Protein AF-A0A0J9BMI9-F1 (afdb_monomer_lite)

Structure (mmCIF, N/CA/C/O backbone):
data_AF-A0A0J9BMI9-F1
#
_entry.id   AF-A0A0J9BMI9-F1
#
loop_
_atom_site.group_PDB
_atom_site.id
_atom_site.type_symbol
_atom_site.label_atom_id
_atom_site.label_alt_id
_atom_site.label_comp_id
_atom_site.label_asym_id
_atom_site.label_entity_id
_atom_site.label_seq_id
_atom_site.pdbx_PDB_ins_code
_atom_site.Cartn_x
_atom_site.Cartn_y
_atom_site.Cartn_z
_atom_site.occupancy
_atom_site.B_iso_or_equiv
_atom_site.auth_seq_id
_atom_site.auth_comp_id
_atom_site.auth_asym_id
_atom_site.auth_atom_id
_atom_site.pdbx_PDB_model_num
ATOM 1 N N . MET A 1 1 ? 7.045 25.077 9.265 1.00 38.19 1 MET A N 1
ATOM 2 C CA . MET A 1 1 ? 6.619 23.680 9.485 1.00 38.19 1 MET A CA 1
ATOM 3 C C . MET A 1 1 ? 5.520 23.698 10.542 1.00 38.19 1 MET A C 1
ATOM 5 O O . MET A 1 1 ? 5.803 24.086 11.671 1.00 38.19 1 MET A O 1
ATOM 9 N N . LYS A 1 2 ? 4.254 23.469 10.165 1.00 37.75 2 LYS A N 1
ATOM 10 C CA . LYS A 1 2 ? 3.143 23.442 11.132 1.00 37.75 2 LYS A CA 1
ATOM 11 C C . LYS A 1 2 ? 3.204 22.121 11.908 1.00 37.75 2 LYS A C 1
ATOM 13 O O . LYS A 1 2 ? 3.601 21.100 11.370 1.00 37.75 2 LYS A O 1
ATOM 18 N N . LYS A 1 3 ? 2.876 22.179 13.196 1.00 43.19 3 LYS A N 1
ATOM 19 C CA . LYS A 1 3 ? 3.222 21.194 14.234 1.00 43.19 3 LYS A CA 1
ATOM 20 C C . LYS A 1 3 ? 2.434 19.867 14.194 1.00 43.19 3 LYS A C 1
ATOM 22 O O . LYS A 1 3 ? 2.583 19.089 15.125 1.00 43.19 3 LYS A O 1
ATOM 27 N N . ASN A 1 4 ? 1.606 19.620 13.172 1.00 44.06 4 ASN A N 1
ATOM 28 C CA . ASN A 1 4 ? 0.521 18.628 13.248 1.00 44.06 4 ASN A CA 1
ATOM 29 C C . ASN A 1 4 ? 0.469 17.596 12.108 1.00 44.06 4 ASN A C 1
ATOM 31 O O . ASN A 1 4 ? -0.436 16.769 12.107 1.00 44.06 4 ASN A O 1
ATOM 35 N N . ASP A 1 5 ? 1.422 17.588 11.178 1.00 41.69 5 ASP A N 1
ATOM 36 C CA . ASP A 1 5 ? 1.418 16.616 10.077 1.00 41.69 5 ASP A CA 1
ATOM 37 C C . ASP A 1 5 ? 2.240 15.386 10.478 1.00 41.69 5 ASP A C 1
ATOM 39 O O . ASP A 1 5 ? 3.327 15.142 9.958 1.00 41.69 5 ASP A O 1
ATOM 43 N N . VAL A 1 6 ? 1.766 14.645 11.483 1.00 53.72 6 VAL A N 1
ATOM 44 C CA . VAL A 1 6 ? 2.384 13.365 11.841 1.00 53.72 6 VAL A CA 1
ATOM 45 C C . VAL A 1 6 ? 1.773 12.287 10.955 1.00 53.72 6 VAL A C 1
ATOM 47 O O . VAL A 1 6 ? 0.589 11.972 11.065 1.00 53.72 6 VAL A O 1
ATOM 50 N N . LEU A 1 7 ? 2.589 11.731 10.061 1.00 66.69 7 LEU A N 1
ATOM 51 C CA . LEU A 1 7 ? 2.192 10.619 9.198 1.00 66.69 7 LEU A CA 1
ATOM 52 C C . LEU A 1 7 ? 1.937 9.356 10.037 1.00 66.69 7 LEU A C 1
ATOM 54 O O . LEU A 1 7 ? 2.542 9.184 11.098 1.00 66.69 7 LEU A O 1
ATOM 58 N N . LEU A 1 8 ? 1.102 8.441 9.533 1.00 67.31 8 LEU A N 1
ATOM 59 C CA . LEU A 1 8 ? 0.688 7.213 10.234 1.00 67.31 8 LEU A CA 1
ATOM 60 C C . LEU A 1 8 ? 1.878 6.453 10.859 1.00 67.31 8 LEU A C 1
ATOM 62 O O . LEU A 1 8 ? 1.870 6.114 12.041 1.00 67.31 8 LEU A O 1
ATOM 66 N N . GLY A 1 9 ? 2.962 6.280 10.094 1.00 64.75 9 GLY A N 1
ATOM 67 C CA . GLY A 1 9 ? 4.176 5.597 10.557 1.00 64.75 9 GLY A CA 1
ATOM 68 C C . GLY A 1 9 ? 5.090 6.420 11.480 1.00 64.75 9 GLY A C 1
ATOM 69 O O . GLY A 1 9 ? 5.983 5.867 12.121 1.00 64.75 9 GLY A O 1
ATOM 70 N N . GLN A 1 10 ? 4.928 7.741 11.558 1.00 64.44 10 GLN A N 1
ATOM 71 C CA . GLN A 1 10 ? 5.689 8.590 12.485 1.00 64.44 10 GLN A CA 1
ATOM 72 C C . GLN A 1 10 ? 5.031 8.629 13.867 1.00 64.44 10 GLN A C 1
ATOM 74 O O . GLN A 1 10 ? 5.728 8.549 14.876 1.00 64.44 10 GLN A O 1
ATOM 79 N N . ALA A 1 11 ? 3.699 8.674 13.916 1.00 62.78 11 ALA A N 1
ATOM 80 C CA . ALA A 1 11 ? 2.948 8.626 15.167 1.00 62.78 11 ALA A CA 1
ATOM 81 C C . ALA A 1 11 ? 3.066 7.252 15.835 1.00 62.78 11 ALA A C 1
ATOM 83 O O . ALA A 1 11 ? 3.315 7.183 17.038 1.00 62.78 11 ALA A O 1
ATOM 84 N N . ALA A 1 12 ? 2.998 6.169 15.052 1.00 62.28 12 ALA A N 1
ATOM 85 C CA . ALA A 1 12 ? 3.198 4.813 15.562 1.00 62.28 12 ALA A CA 1
ATOM 86 C C . ALA A 1 12 ? 4.556 4.645 16.277 1.00 62.28 12 ALA A C 1
ATOM 88 O O . ALA A 1 12 ? 4.624 4.048 17.348 1.00 62.28 12 ALA A O 1
ATOM 89 N N . ARG A 1 13 ? 5.630 5.246 15.741 1.00 61.78 13 ARG A N 1
ATOM 90 C CA . ARG A 1 13 ? 6.975 5.223 16.352 1.00 61.78 13 ARG A CA 1
ATOM 91 C C . ARG A 1 13 ? 7.111 6.083 17.609 1.00 61.78 13 ARG A C 1
ATOM 93 O O . ARG A 1 13 ? 7.973 5.821 18.435 1.00 61.78 13 ARG A O 1
ATOM 100 N N . ALA A 1 14 ? 6.300 7.122 17.778 1.00 65.69 14 ALA A N 1
ATOM 101 C CA . ALA A 1 14 ? 6.373 7.968 18.970 1.00 65.69 14 ALA A CA 1
ATOM 102 C C . ALA A 1 14 ? 5.633 7.360 20.177 1.00 65.69 14 ALA A C 1
ATOM 104 O O . ALA A 1 14 ? 5.958 7.674 21.321 1.00 65.69 14 ALA A O 1
ATOM 105 N N . HIS A 1 15 ? 4.657 6.479 19.933 1.00 58.03 15 HIS A N 1
ATOM 106 C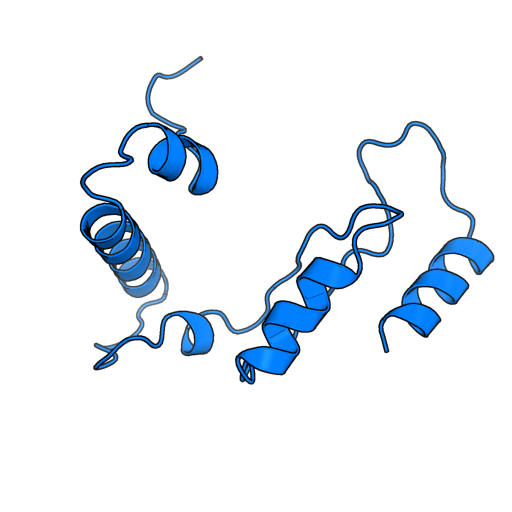 CA . HIS A 1 15 ? 3.703 5.996 20.935 1.00 58.03 15 HIS A CA 1
ATOM 107 C C . HIS A 1 15 ? 3.778 4.477 21.168 1.00 58.03 15 HIS A C 1
ATOM 109 O O . HIS A 1 15 ? 2.752 3.838 21.367 1.00 58.03 15 HIS A O 1
ATOM 115 N N . HIS A 1 16 ? 4.986 3.898 21.190 1.00 56.31 16 HIS A N 1
ATOM 116 C CA . HIS A 1 16 ? 5.230 2.446 21.301 1.00 56.31 16 HIS A CA 1
ATOM 117 C C . HIS A 1 16 ? 4.439 1.692 22.397 1.00 56.31 16 HIS A C 1
ATOM 119 O O . HIS A 1 16 ? 4.260 0.487 22.271 1.00 56.31 16 HIS A O 1
ATOM 125 N N . LEU A 1 17 ? 3.968 2.363 23.456 1.00 56.16 17 LEU A N 1
ATOM 126 C CA . LEU A 1 17 ? 3.195 1.753 24.549 1.00 56.16 17 LEU A CA 1
ATOM 127 C C . LEU A 1 17 ? 1.670 1.710 24.304 1.00 56.16 17 LEU A C 1
ATOM 129 O O . LEU A 1 17 ? 0.967 1.057 25.060 1.00 56.16 17 LEU A O 1
ATOM 133 N N . GLU A 1 18 ? 1.161 2.370 23.259 1.00 71.06 18 GLU A N 1
ATOM 134 C CA . GLU A 1 18 ? -0.279 2.560 22.989 1.00 71.06 18 GLU A CA 1
ATOM 135 C C . GLU A 1 18 ? -0.619 2.342 21.498 1.00 71.06 18 GLU A C 1
ATOM 137 O O . GLU A 1 18 ? -1.449 3.041 20.909 1.00 71.06 18 GLU A O 1
ATOM 142 N N . TRP A 1 19 ? 0.072 1.399 20.845 1.00 74.88 19 TRP A N 1
ATOM 143 C CA . TRP A 1 19 ? -0.007 1.210 19.388 1.00 74.88 19 TRP A CA 1
ATOM 144 C C . TRP A 1 19 ? -1.428 0.867 18.907 1.00 74.88 19 TRP A C 1
ATOM 146 O O . TRP A 1 19 ? -1.903 1.442 17.925 1.00 74.88 19 TRP A O 1
ATOM 156 N N . GLU A 1 20 ? -2.127 -0.012 19.632 1.00 73.25 20 GLU A N 1
ATOM 157 C CA . GLU A 1 20 ? -3.492 -0.442 19.305 1.00 73.25 20 GLU A CA 1
ATOM 158 C C . GLU A 1 20 ? -4.449 0.740 19.364 1.00 73.25 20 GLU A C 1
ATOM 160 O O . GLU A 1 20 ? -5.232 0.961 18.441 1.00 73.25 20 GLU A O 1
ATOM 165 N N . THR A 1 21 ? -4.331 1.545 20.422 1.00 78.81 21 THR A N 1
ATOM 166 C CA . THR A 1 21 ? -5.137 2.744 20.644 1.00 78.81 21 THR A CA 1
ATOM 167 C C . THR A 1 21 ? -4.964 3.739 19.496 1.00 78.81 21 THR A C 1
ATOM 169 O O . THR A 1 21 ? -5.950 4.259 18.965 1.00 78.81 21 THR A O 1
ATOM 172 N N . TYR A 1 22 ? -3.721 3.983 19.068 1.00 79.50 22 TYR A N 1
ATOM 173 C CA . TYR A 1 22 ? -3.438 4.890 17.956 1.00 79.50 22 TYR A CA 1
ATOM 174 C C . TYR A 1 22 ? -4.018 4.386 16.629 1.00 79.50 22 TYR A C 1
ATOM 176 O O . TYR A 1 22 ? -4.687 5.145 15.919 1.00 79.50 22 TYR A O 1
ATOM 184 N N . LEU A 1 23 ? -3.792 3.114 16.294 1.00 76.69 23 LEU A N 1
ATOM 185 C CA . LEU A 1 23 ? -4.299 2.554 15.044 1.00 76.69 23 LEU A CA 1
ATOM 186 C C . LEU A 1 23 ? -5.821 2.488 15.015 1.00 76.69 23 LEU A C 1
ATOM 188 O O . LEU A 1 23 ? -6.405 2.771 13.972 1.00 76.69 23 LEU A O 1
ATOM 192 N N . MET A 1 24 ? -6.463 2.197 16.148 1.00 77.62 24 MET A N 1
ATOM 193 C CA . MET A 1 24 ? -7.920 2.231 16.262 1.00 77.62 24 MET A CA 1
ATOM 194 C C . MET A 1 24 ? -8.465 3.637 15.981 1.00 77.62 24 MET A C 1
ATOM 196 O O . MET A 1 24 ? -9.396 3.802 15.195 1.00 77.62 24 MET A O 1
ATOM 200 N N . TRP A 1 25 ? -7.843 4.674 16.548 1.00 82.00 25 TRP A N 1
ATOM 201 C CA . TRP A 1 25 ? -8.240 6.056 16.273 1.00 82.00 25 TRP A CA 1
ATOM 202 C C . TRP A 1 25 ? -8.035 6.448 14.800 1.00 82.00 25 TRP A C 1
ATOM 204 O O . TRP A 1 25 ? -8.902 7.089 14.195 1.00 82.00 25 TRP A O 1
ATOM 214 N N . ALA A 1 26 ? -6.901 6.066 14.206 1.00 79.88 26 ALA A N 1
ATOM 215 C CA . ALA A 1 26 ? -6.597 6.379 12.810 1.00 79.88 26 ALA A CA 1
ATOM 216 C C . ALA A 1 26 ? -7.590 5.690 11.860 1.00 79.88 26 ALA A C 1
ATOM 218 O O . ALA A 1 26 ? -8.108 6.301 10.923 1.00 79.88 26 ALA A O 1
ATOM 219 N N . ALA A 1 27 ? -7.907 4.435 12.163 1.00 77.00 27 ALA A N 1
ATOM 220 C CA . ALA A 1 27 ? -8.901 3.631 11.480 1.00 77.00 27 ALA A CA 1
ATOM 221 C C . ALA A 1 27 ? -10.294 4.250 11.505 1.00 77.00 27 ALA A C 1
ATOM 223 O O . ALA A 1 27 ? -10.956 4.361 10.471 1.00 77.00 27 ALA A O 1
ATOM 224 N N . AS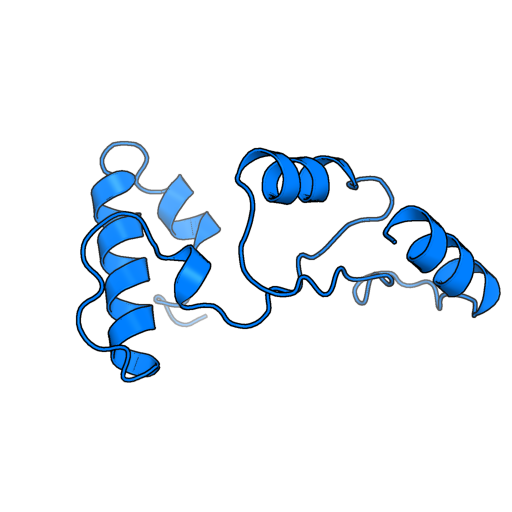P A 1 28 ? -10.736 4.673 12.685 1.00 77.50 28 ASP A N 1
ATOM 225 C CA . ASP A 1 28 ? -12.050 5.279 12.853 1.00 77.50 28 ASP A CA 1
ATOM 226 C C . ASP A 1 28 ? -12.128 6.651 12.179 1.00 77.50 28 ASP A C 1
ATOM 228 O O . ASP A 1 28 ? -13.136 6.975 11.548 1.00 77.50 28 ASP A O 1
ATOM 232 N N . SER A 1 29 ? -11.039 7.420 12.200 1.00 81.56 29 SER A N 1
ATOM 233 C CA . SER A 1 29 ? -10.944 8.683 11.460 1.00 81.56 29 SER A CA 1
ATOM 234 C C . SER A 1 29 ? -11.080 8.476 9.947 1.00 81.56 29 SER A C 1
ATOM 236 O O . SER A 1 29 ? -11.776 9.244 9.278 1.00 81.56 29 SER A O 1
ATOM 238 N N . PHE A 1 30 ? -10.475 7.416 9.401 1.00 78.06 30 PHE A N 1
ATOM 239 C CA . PHE A 1 30 ? -10.626 7.061 7.988 1.00 78.06 30 PHE A CA 1
ATOM 240 C C . PHE A 1 30 ? -12.070 6.649 7.650 1.00 78.06 30 PHE A C 1
ATOM 242 O O . PHE A 1 30 ? -12.640 7.158 6.682 1.00 78.06 30 PHE A O 1
ATOM 249 N N . LYS A 1 31 ? -12.696 5.802 8.486 1.00 73.56 31 LYS A N 1
ATOM 250 C CA . LYS A 1 31 ? -14.111 5.391 8.342 1.00 73.56 31 LYS A CA 1
ATOM 251 C C . LYS A 1 31 ? -15.058 6.586 8.278 1.00 73.56 31 LYS A C 1
ATOM 253 O O . LYS A 1 31 ? -15.937 6.621 7.417 1.00 73.56 31 LYS A O 1
ATOM 258 N N . LEU A 1 32 ? -14.868 7.554 9.180 1.00 77.06 32 LEU A N 1
ATOM 259 C CA . LEU A 1 32 ? -15.690 8.764 9.260 1.00 77.06 32 LEU A CA 1
ATOM 260 C C . LEU A 1 32 ? -15.627 9.590 7.973 1.00 77.06 32 LEU A C 1
ATOM 262 O O . LEU A 1 32 ? -16.646 10.120 7.543 1.00 77.06 32 LEU A O 1
ATOM 266 N N . ASN A 1 33 ? -14.453 9.684 7.347 1.00 76.44 33 ASN A N 1
ATOM 267 C CA . ASN A 1 33 ? -14.284 10.430 6.102 1.00 76.44 33 ASN A CA 1
ATOM 268 C C . ASN A 1 33 ? -14.958 9.723 4.912 1.00 76.44 33 ASN A C 1
ATOM 270 O O . ASN A 1 33 ? -15.609 10.363 4.092 1.00 76.44 33 ASN A O 1
ATOM 274 N N . HIS A 1 34 ? -14.871 8.392 4.856 1.00 69.06 34 HIS A N 1
ATOM 275 C CA . HIS A 1 34 ? -15.419 7.593 3.756 1.00 69.06 34 HIS A CA 1
ATOM 276 C C . HIS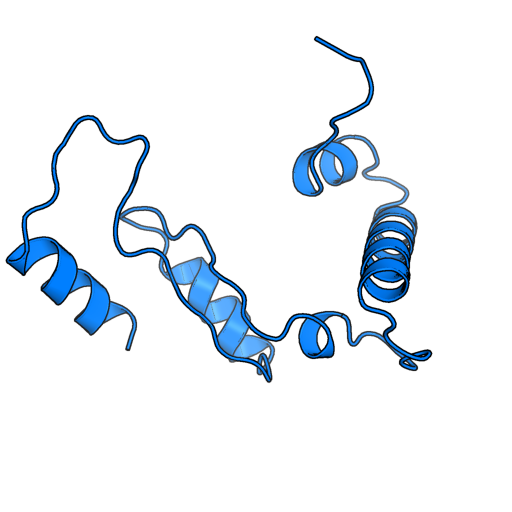 A 1 34 ? -16.921 7.271 3.869 1.00 69.06 34 HIS A C 1
ATOM 278 O O . HIS A 1 34 ? -17.422 6.458 3.094 1.00 69.06 34 HIS A O 1
ATOM 284 N N . ASN A 1 35 ? -17.657 7.875 4.816 1.00 66.19 35 ASN A N 1
ATOM 285 C CA . ASN A 1 35 ? -19.048 7.508 5.134 1.00 66.19 35 ASN A CA 1
ATOM 286 C C . ASN A 1 35 ? -19.236 5.993 5.341 1.00 66.19 35 ASN A C 1
ATOM 288 O O . ASN A 1 35 ? -20.307 5.438 5.081 1.00 66.19 35 ASN A O 1
ATOM 292 N N . ALA A 1 36 ? -18.195 5.306 5.811 1.00 61.03 36 ALA A N 1
ATOM 293 C CA . ALA A 1 36 ? -18.266 3.879 6.027 1.00 61.03 36 ALA A CA 1
ATOM 294 C C . ALA A 1 36 ? -19.091 3.607 7.288 1.00 61.03 36 ALA A C 1
ATOM 296 O O . ALA A 1 36 ? -18.672 3.904 8.409 1.00 61.03 36 ALA A O 1
ATOM 297 N 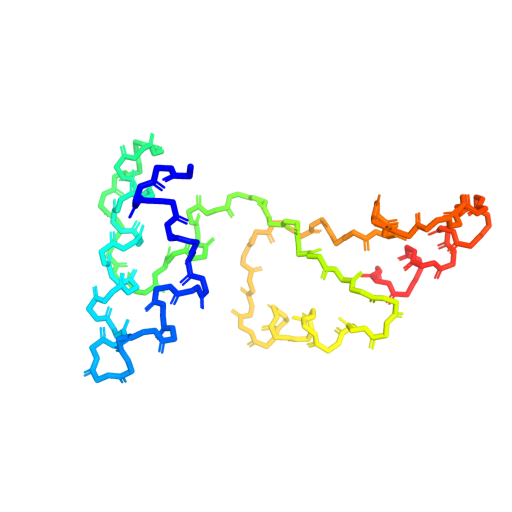N . THR A 1 37 ? -20.290 3.054 7.117 1.00 53.25 37 THR A N 1
ATOM 298 C CA . THR A 1 37 ? -21.119 2.603 8.237 1.00 53.25 37 THR A CA 1
ATOM 299 C C . THR A 1 37 ? -20.375 1.553 9.051 1.00 53.25 37 THR A C 1
ATOM 301 O O . THR A 1 37 ? -19.814 0.619 8.485 1.00 53.25 37 THR A O 1
ATOM 304 N N . ARG A 1 38 ? -20.390 1.746 10.378 1.00 50.91 38 ARG A N 1
ATOM 305 C CA . ARG A 1 38 ? -19.860 0.878 11.442 1.00 50.91 38 ARG A CA 1
ATOM 306 C C . ARG A 1 38 ? -19.559 -0.551 10.967 1.00 50.91 38 ARG A C 1
ATOM 308 O O . ARG A 1 38 ? -20.434 -1.409 10.985 1.00 50.91 38 ARG A O 1
ATOM 315 N N . LEU A 1 39 ? -18.307 -0.799 10.589 1.00 51.91 39 LEU A N 1
ATOM 316 C CA . LEU A 1 39 ? -17.801 -2.157 10.435 1.00 51.91 39 LEU A CA 1
ATOM 317 C C . LEU A 1 39 ? -17.508 -2.722 11.824 1.00 51.91 39 LEU A C 1
ATOM 319 O O . LEU A 1 39 ? -16.789 -2.096 12.606 1.00 51.91 39 LEU A O 1
ATOM 323 N N . GLU A 1 40 ? -18.065 -3.886 12.131 1.00 48.72 40 GLU A N 1
ATOM 324 C CA . GLU A 1 40 ? -17.682 -4.651 13.314 1.00 48.72 40 GLU A CA 1
ATOM 325 C C . GLU A 1 40 ? -16.339 -5.362 13.060 1.00 48.72 40 GLU A C 1
ATOM 327 O O . GLU A 1 40 ? -16.132 -5.958 12.004 1.00 48.72 40 GLU A O 1
ATOM 332 N N . GLY A 1 41 ? -15.415 -5.284 14.025 1.00 53.91 41 GLY A N 1
ATOM 333 C CA . GLY A 1 41 ? -14.147 -6.026 14.015 1.00 53.91 41 GLY A CA 1
ATOM 334 C C . GLY A 1 41 ? -12.948 -5.360 13.313 1.00 53.91 41 GLY A C 1
ATOM 335 O O . GLY A 1 41 ? -13.006 -4.224 12.836 1.00 53.91 41 GLY A O 1
ATOM 336 N N . ASN A 1 42 ? -11.832 -6.101 13.278 1.00 51.72 42 ASN A N 1
ATOM 337 C CA . ASN A 1 42 ? -10.550 -5.764 12.639 1.00 51.72 42 ASN A CA 1
ATOM 338 C C . ASN A 1 42 ? -10.654 -5.800 11.101 1.00 51.72 42 ASN A C 1
ATOM 340 O O . ASN A 1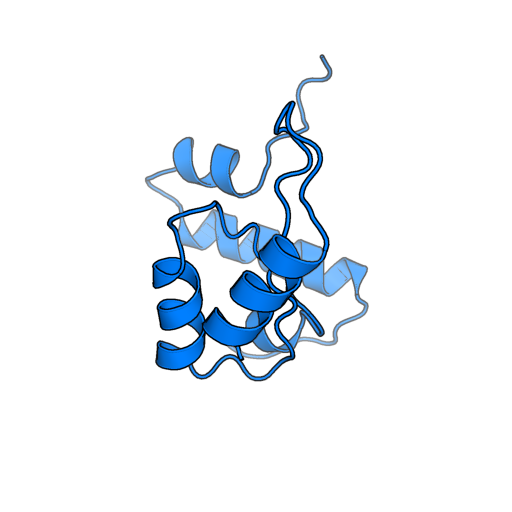 42 ? -10.061 -6.645 10.442 1.00 51.72 42 ASN A O 1
ATOM 344 N N . THR A 1 43 ? -11.444 -4.919 10.492 1.00 58.69 43 THR A N 1
ATOM 345 C CA . THR A 1 43 ? -11.570 -4.925 9.024 1.00 58.69 43 THR A CA 1
ATOM 346 C C . THR A 1 43 ? -11.360 -3.564 8.397 1.00 58.69 43 THR A C 1
ATOM 348 O O . THR A 1 43 ? -12.115 -3.117 7.541 1.00 58.69 43 THR A O 1
ATOM 351 N N . LEU A 1 44 ? -10.263 -2.926 8.804 1.00 62.28 44 LEU A N 1
ATOM 352 C CA . LEU A 1 44 ? -9.699 -1.784 8.090 1.00 62.28 44 LEU A CA 1
ATOM 353 C C . LEU A 1 44 ? -9.438 -2.084 6.621 1.00 62.28 44 LEU A C 1
ATOM 355 O O . LEU A 1 44 ? -9.763 -1.270 5.764 1.00 62.28 44 LEU A O 1
ATOM 359 N N . ALA A 1 45 ? -8.912 -3.276 6.346 1.00 62.72 45 ALA A N 1
ATOM 360 C CA . ALA A 1 45 ? -8.604 -3.729 5.002 1.00 62.72 45 ALA A CA 1
ATOM 361 C C . ALA A 1 45 ? -9.803 -3.606 4.052 1.00 62.72 45 ALA A C 1
ATOM 363 O O . ALA A 1 45 ? -9.657 -3.064 2.965 1.00 62.72 45 ALA A O 1
ATOM 364 N N . LYS A 1 46 ? -11.008 -3.982 4.507 1.00 61.91 46 LYS A N 1
ATOM 365 C CA . LYS A 1 46 ? -12.247 -3.924 3.709 1.00 61.91 46 LYS A CA 1
ATOM 366 C C . LYS A 1 46 ? -12.675 -2.510 3.317 1.00 61.91 46 LYS A C 1
ATOM 368 O O . LYS A 1 46 ? -13.463 -2.360 2.391 1.00 61.91 46 LYS A O 1
ATOM 373 N N . LEU A 1 47 ? -12.209 -1.485 4.027 1.00 61.84 47 LEU A N 1
ATOM 374 C CA . LEU A 1 47 ? 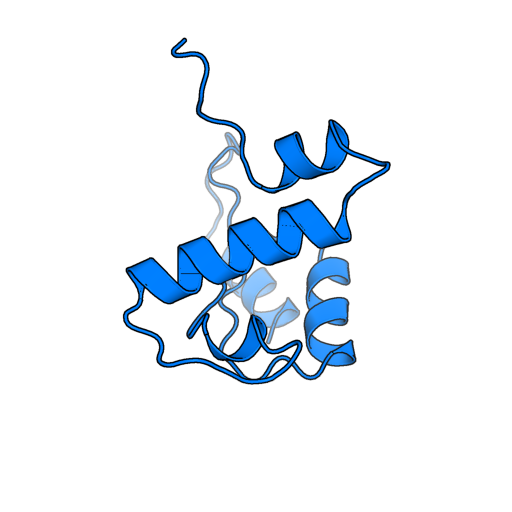-12.611 -0.097 3.786 1.00 61.84 47 LEU A CA 1
ATOM 375 C C . LEU A 1 47 ? -11.812 0.585 2.698 1.00 61.84 47 LEU A C 1
ATOM 377 O O . LEU A 1 47 ? -12.261 1.605 2.183 1.00 61.84 47 LEU A O 1
ATOM 381 N N . ILE A 1 48 ? -10.608 0.092 2.429 1.00 68.38 48 ILE A N 1
ATOM 382 C CA . ILE A 1 48 ? -9.686 0.752 1.521 1.00 68.38 48 ILE A CA 1
ATOM 383 C C . ILE A 1 48 ? -9.811 0.030 0.179 1.00 68.38 48 ILE A C 1
ATOM 385 O O . ILE A 1 48 ? -9.273 -1.064 0.051 1.00 68.38 48 ILE A O 1
ATOM 389 N N . PRO A 1 49 ? -10.561 0.580 -0.792 1.00 62.69 49 PRO A N 1
ATOM 390 C CA . PRO A 1 49 ? -10.929 -0.146 -2.008 1.00 62.69 49 PRO A CA 1
ATOM 391 C C . PRO A 1 49 ? -9.728 -0.488 -2.893 1.00 62.69 49 PRO A C 1
ATOM 393 O O . PRO A 1 49 ? -9.776 -1.483 -3.604 1.00 62.69 49 PRO A O 1
ATOM 396 N N . VAL A 1 50 ? -8.671 0.329 -2.851 1.00 73.31 50 VAL A N 1
ATOM 397 C CA . VAL A 1 50 ? -7.409 0.097 -3.558 1.00 73.31 50 VAL A CA 1
ATOM 398 C C . VAL A 1 50 ? -6.263 0.639 -2.707 1.00 73.31 50 VAL A C 1
ATOM 400 O O . VAL A 1 50 ? -6.356 1.764 -2.203 1.00 73.31 50 VAL A O 1
ATOM 403 N N . VAL A 1 51 ? -5.180 -0.128 -2.563 1.00 76.62 51 VAL A N 1
ATOM 404 C CA . VAL A 1 51 ? -3.935 0.332 -1.923 1.00 76.62 51 VAL A CA 1
ATOM 405 C C . VAL A 1 51 ? -2.802 0.316 -2.939 1.00 76.62 51 VAL A C 1
ATOM 407 O O . VAL A 1 51 ? -2.587 -0.681 -3.618 1.00 76.62 51 VAL A O 1
ATOM 410 N N . SER A 1 52 ? -2.043 1.410 -3.011 1.00 76.81 52 SER A N 1
ATOM 411 C CA . SER A 1 52 ? -0.820 1.491 -3.814 1.00 76.81 52 SER A CA 1
ATOM 412 C C . SER A 1 52 ? 0.412 1.546 -2.914 1.00 76.81 52 SER A C 1
ATOM 414 O O . SER A 1 52 ? 0.844 2.645 -2.550 1.00 76.81 52 SER A O 1
ATOM 416 N N . PRO A 1 53 ? 0.964 0.390 -2.500 1.00 67.25 53 PRO A N 1
ATOM 417 C CA . PRO A 1 53 ? 2.179 0.369 -1.702 1.00 67.25 53 PRO A CA 1
ATOM 418 C C . PRO A 1 53 ? 3.354 0.908 -2.524 1.00 67.25 53 PRO A C 1
ATOM 420 O O . PRO A 1 53 ? 3.468 0.678 -3.734 1.00 67.25 53 PRO A O 1
ATOM 423 N N . HIS A 1 54 ? 4.239 1.644 -1.855 1.00 70.06 54 HIS A N 1
ATOM 424 C CA . HIS A 1 54 ? 5.469 2.124 -2.467 1.00 70.06 54 HIS A CA 1
ATOM 425 C C . HIS A 1 54 ? 6.512 1.007 -2.412 1.00 70.06 54 HIS A C 1
ATOM 427 O O . HIS A 1 54 ? 7.254 0.887 -1.441 1.00 70.06 54 HIS A O 1
ATOM 433 N N . VAL A 1 55 ? 6.522 0.167 -3.444 1.00 64.31 55 VAL A N 1
ATOM 434 C CA . VAL A 1 55 ? 7.483 -0.927 -3.596 1.00 64.31 55 VAL A CA 1
ATOM 435 C C . VAL A 1 55 ? 8.786 -0.326 -4.118 1.00 64.31 55 VAL A C 1
ATOM 437 O O . VAL A 1 55 ? 8.869 0.125 -5.261 1.00 64.31 55 VAL A O 1
ATOM 440 N N . ALA A 1 56 ? 9.798 -0.242 -3.252 1.00 61.81 56 ALA A N 1
ATOM 441 C CA . ALA A 1 56 ? 11.138 0.156 -3.671 1.00 61.81 56 ALA A CA 1
ATOM 442 C C . ALA A 1 56 ? 11.756 -0.936 -4.560 1.00 61.81 56 ALA A C 1
ATOM 444 O O . ALA A 1 56 ? 11.259 -2.057 -4.615 1.00 61.81 56 ALA A O 1
ATOM 445 N N . HIS A 1 57 ? 12.861 -0.613 -5.241 1.00 59.62 57 HIS A N 1
ATOM 446 C CA . HIS A 1 57 ? 13.526 -1.497 -6.209 1.00 59.62 57 HIS A CA 1
ATOM 447 C C . HIS A 1 57 ? 13.679 -2.962 -5.737 1.00 59.62 57 HIS A C 1
ATOM 449 O O . HIS A 1 57 ? 13.584 -3.858 -6.577 1.00 59.62 57 HIS A O 1
ATOM 455 N N . ASP A 1 58 ? 13.861 -3.198 -4.436 1.00 59.62 58 ASP A N 1
ATOM 456 C CA . ASP A 1 58 ? 14.191 -4.510 -3.871 1.00 59.62 58 ASP A CA 1
ATOM 457 C C . ASP A 1 58 ? 13.129 -5.072 -2.902 1.00 59.62 58 ASP A C 1
ATOM 459 O O . ASP A 1 58 ? 13.366 -6.103 -2.282 1.00 59.62 58 ASP A O 1
ATOM 463 N N . ASP A 1 59 ? 11.971 -4.420 -2.748 1.00 66.81 59 ASP A N 1
ATOM 464 C CA . ASP A 1 59 ? 11.069 -4.658 -1.605 1.00 66.81 59 ASP A CA 1
ATOM 465 C C . ASP A 1 59 ? 9.742 -5.339 -1.994 1.00 66.81 59 ASP A C 1
ATOM 467 O O . ASP A 1 59 ? 8.651 -4.853 -1.691 1.00 66.81 59 ASP A O 1
ATOM 471 N N . LEU A 1 60 ? 9.837 -6.465 -2.715 1.00 71.69 60 LEU A N 1
ATOM 472 C CA . LEU A 1 60 ? 8.676 -7.311 -3.044 1.00 71.69 60 LEU A CA 1
ATOM 473 C C . LEU A 1 60 ? 8.120 -8.054 -1.815 1.00 71.69 60 LEU A C 1
ATOM 475 O O . LEU A 1 60 ? 6.951 -8.427 -1.818 1.00 71.69 60 LEU A O 1
ATOM 479 N N . GLU A 1 61 ? 8.913 -8.196 -0.748 1.00 71.81 61 GLU A N 1
ATOM 480 C CA . GLU A 1 61 ? 8.524 -8.830 0.524 1.00 71.81 61 GLU A CA 1
ATOM 481 C C . GLU A 1 61 ? 7.298 -8.145 1.157 1.00 71.81 61 GLU A C 1
ATOM 483 O O . GLU A 1 61 ? 6.441 -8.794 1.755 1.00 71.81 61 GLU A O 1
ATOM 488 N N . GLN A 1 62 ? 7.135 -6.831 0.962 1.00 74.25 62 GLN A N 1
ATOM 489 C CA . GLN A 1 62 ? 5.935 -6.132 1.430 1.00 74.25 62 GLN A CA 1
ATOM 490 C C . GLN A 1 62 ? 4.648 -6.661 0.788 1.00 74.25 62 GLN A C 1
ATOM 492 O O . GLN A 1 62 ? 3.603 -6.644 1.443 1.00 74.25 62 GLN A O 1
ATOM 497 N N . LEU A 1 63 ? 4.701 -7.128 -0.463 1.00 80.00 63 LEU A N 1
ATOM 498 C CA . LEU A 1 63 ? 3.535 -7.673 -1.159 1.00 80.00 63 LEU A CA 1
ATOM 499 C C . LEU A 1 63 ? 3.140 -9.050 -0.624 1.00 80.00 63 LEU A C 1
ATOM 501 O O . LEU A 1 63 ? 1.946 -9.322 -0.521 1.00 80.00 63 LEU A O 1
ATOM 505 N N . GLU A 1 64 ? 4.108 -9.854 -0.178 1.00 80.50 64 GLU A N 1
ATOM 506 C CA . GLU A 1 64 ? 3.854 -11.165 0.438 1.00 80.50 64 GLU A CA 1
ATOM 507 C C . GLU A 1 64 ? 2.952 -11.038 1.675 1.00 80.50 64 GLU A C 1
ATOM 509 O O . GLU A 1 64 ? 2.062 -11.859 1.890 1.00 80.50 64 GLU A O 1
ATOM 514 N N . SER A 1 65 ? 3.097 -9.954 2.450 1.00 80.75 65 SER A N 1
ATOM 515 C CA . SER A 1 65 ? 2.219 -9.710 3.600 1.00 80.75 65 SER A CA 1
ATOM 516 C C . SER A 1 65 ? 0.748 -9.548 3.192 1.00 80.75 65 SER A C 1
ATOM 518 O O . SER A 1 65 ? -0.148 -10.014 3.892 1.00 80.75 65 SER A O 1
ATOM 520 N N . PHE A 1 66 ? 0.461 -8.937 2.040 1.00 81.12 66 PHE A N 1
ATOM 521 C CA . PHE A 1 66 ? -0.918 -8.796 1.573 1.00 81.12 66 PHE A CA 1
ATOM 522 C C . PHE A 1 66 ? -1.524 -10.134 1.129 1.00 81.12 66 PHE A C 1
ATOM 524 O O . PHE A 1 66 ? -2.729 -10.329 1.314 1.00 81.12 66 PHE A O 1
ATOM 531 N N . GLU A 1 67 ? -0.710 -11.046 0.591 1.00 82.69 67 GLU A N 1
ATOM 532 C CA . GLU A 1 67 ? -1.130 -12.417 0.284 1.00 82.69 67 GLU A CA 1
ATOM 533 C C . GLU A 1 67 ? -1.394 -13.224 1.561 1.00 82.69 67 GLU A C 1
ATOM 535 O O . GLU A 1 67 ? -2.452 -13.840 1.683 1.00 82.69 67 GLU A O 1
ATOM 540 N N . GLU A 1 68 ? -0.485 -13.172 2.544 1.00 84.50 68 GLU A N 1
ATOM 541 C CA . GLU A 1 68 ? -0.615 -13.897 3.819 1.00 84.50 68 GLU A CA 1
ATOM 542 C C . GLU A 1 68 ? -1.895 -13.511 4.580 1.00 84.50 68 GLU A C 1
ATOM 544 O O . GLU A 1 68 ? -2.554 -14.364 5.180 1.00 84.50 68 GLU A O 1
ATOM 549 N N . TYR A 1 69 ? -2.275 -12.231 4.531 1.00 81.75 69 TYR A N 1
ATOM 550 C CA . TYR A 1 69 ? -3.483 -11.718 5.184 1.00 81.75 69 TYR A CA 1
ATOM 551 C C . TYR A 1 69 ? -4.742 -11.748 4.300 1.00 81.75 69 TYR A C 1
ATOM 553 O O . TYR A 1 69 ? -5.764 -11.190 4.711 1.00 81.75 69 TYR A O 1
ATOM 561 N N . GLU A 1 70 ? -4.687 -12.378 3.118 1.00 82.69 70 GLU A N 1
ATOM 562 C CA . GLU A 1 70 ? -5.792 -12.470 2.149 1.00 82.69 70 GLU A CA 1
ATOM 563 C C . GLU A 1 70 ? -6.482 -11.112 1.926 1.00 82.69 70 GLU A C 1
ATOM 565 O O . GLU A 1 70 ? -7.696 -10.953 2.120 1.00 82.69 70 GLU A O 1
ATOM 570 N N . TYR A 1 71 ? -5.694 -10.088 1.578 1.00 82.06 71 TYR A N 1
ATOM 571 C CA . TYR A 1 71 ? -6.218 -8.734 1.430 1.00 82.06 71 TYR A CA 1
ATOM 572 C C . TYR A 1 71 ? -7.336 -8.699 0.367 1.00 82.06 71 TYR A C 1
ATOM 574 O O . TYR A 1 71 ? -7.103 -9.034 -0.791 1.00 82.06 71 TYR A O 1
ATOM 582 N N . PRO A 1 72 ? -8.569 -8.296 0.728 1.00 80.06 72 PRO A N 1
ATOM 583 C CA . PRO A 1 72 ? -9.749 -8.566 -0.098 1.00 80.06 72 PRO A CA 1
ATOM 584 C C . PRO A 1 72 ? -9.931 -7.598 -1.275 1.00 80.06 72 PRO A C 1
ATOM 586 O O . PRO A 1 72 ? -10.874 -7.755 -2.047 1.00 80.06 72 PRO A O 1
ATOM 589 N N . ASN A 1 73 ? -9.092 -6.567 -1.363 1.00 82.94 73 ASN A N 1
ATOM 590 C CA . ASN A 1 73 ? -9.235 -5.445 -2.282 1.00 82.94 73 ASN A CA 1
ATOM 591 C C . ASN A 1 73 ? -8.044 -5.378 -3.249 1.00 82.94 73 ASN A C 1
ATOM 593 O O . ASN A 1 73 ? -7.016 -6.013 -3.028 1.00 82.94 73 ASN A O 1
ATOM 597 N N . GLU A 1 74 ? -8.177 -4.597 -4.322 1.00 82.81 74 GLU A N 1
ATOM 598 C CA . GLU A 1 74 ? -7.129 -4.491 -5.340 1.00 82.81 74 GLU A CA 1
ATOM 599 C C . GLU A 1 74 ? -5.869 -3.801 -4.792 1.00 82.81 74 GLU A C 1
ATOM 601 O O . GLU A 1 74 ? -5.930 -2.863 -3.988 1.00 82.81 74 GLU A O 1
ATOM 606 N N . ILE A 1 75 ? -4.708 -4.251 -5.266 1.00 82.75 75 ILE A N 1
ATOM 607 C CA . ILE A 1 75 ? -3.406 -3.683 -4.922 1.00 82.75 75 ILE A CA 1
ATOM 608 C C . ILE A 1 75 ? -2.770 -3.166 -6.208 1.00 82.75 75 ILE A C 1
ATOM 610 O O . ILE A 1 75 ? -2.668 -3.889 -7.195 1.00 82.75 75 ILE A O 1
ATOM 614 N N . GLY A 1 76 ? -2.358 -1.900 -6.198 1.00 82.00 76 GLY A N 1
ATOM 615 C CA . GLY A 1 76 ? -1.694 -1.231 -7.317 1.00 82.00 76 GLY A CA 1
ATOM 616 C C . GLY A 1 76 ? -0.252 -0.877 -6.959 1.00 82.00 76 GLY A C 1
ATOM 617 O O . GLY A 1 76 ? -0.002 0.284 -6.622 1.00 82.00 76 GLY A O 1
ATOM 618 N N . PRO A 1 77 ? 0.681 -1.840 -6.965 1.00 82.25 77 PRO A N 1
ATOM 619 C CA . PRO A 1 77 ? 2.060 -1.619 -6.545 1.00 82.25 77 PRO A CA 1
ATOM 620 C C . PRO A 1 77 ? 2.785 -0.650 -7.480 1.00 82.25 77 PRO A C 1
ATOM 622 O O . PRO A 1 77 ? 2.614 -0.677 -8.700 1.00 82.25 77 PRO A O 1
ATOM 625 N N . SER A 1 78 ? 3.605 0.230 -6.903 1.00 80.56 78 SER A N 1
ATOM 626 C CA . SER A 1 78 ? 4.389 1.181 -7.694 1.00 80.56 78 SER A CA 1
ATOM 627 C C . SER A 1 78 ? 5.515 0.474 -8.450 1.00 80.56 78 SER A C 1
ATOM 629 O O . SER A 1 78 ? 6.347 -0.189 -7.842 1.00 80.56 78 SER A O 1
ATOM 631 N N . VAL A 1 79 ? 5.588 0.670 -9.769 1.00 82.12 79 VAL A N 1
ATOM 632 C CA . VAL A 1 79 ? 6.677 0.143 -10.617 1.00 82.12 79 VAL A CA 1
ATOM 633 C C . VAL A 1 79 ? 7.815 1.144 -10.829 1.00 82.12 79 VAL A C 1
ATOM 635 O O . VAL A 1 79 ? 8.824 0.800 -11.435 1.00 82.12 79 VAL A O 1
ATOM 638 N N . TYR A 1 80 ? 7.670 2.383 -10.351 1.00 80.31 80 TYR A N 1
ATOM 639 C CA . TYR A 1 80 ? 8.647 3.453 -10.546 1.00 80.31 80 TYR A CA 1
ATOM 640 C C . TYR A 1 80 ? 8.879 4.251 -9.260 1.00 80.31 80 TYR A C 1
ATOM 642 O O . TYR A 1 80 ? 7.936 4.582 -8.539 1.00 80.31 80 TYR A O 1
ATOM 650 N N . ASP A 1 81 ? 10.141 4.587 -8.998 1.00 80.75 81 ASP A N 1
ATOM 651 C CA . ASP A 1 81 ? 10.530 5.487 -7.916 1.00 80.75 81 ASP A CA 1
ATOM 652 C C . ASP A 1 81 ? 10.545 6.936 -8.420 1.00 80.75 81 ASP A C 1
ATOM 654 O O . ASP A 1 81 ? 11.447 7.353 -9.146 1.00 80.75 81 ASP A O 1
ATOM 658 N N . ILE A 1 82 ? 9.549 7.718 -7.998 1.00 82.81 82 ILE A N 1
ATOM 659 C CA . ILE A 1 82 ? 9.408 9.138 -8.352 1.00 82.81 82 ILE A CA 1
ATOM 660 C C . ILE A 1 82 ? 10.462 10.043 -7.698 1.00 82.81 82 ILE A C 1
ATOM 662 O O . ILE A 1 82 ? 10.581 11.211 -8.070 1.00 82.81 82 ILE A O 1
ATOM 666 N N . HIS A 1 83 ? 11.180 9.545 -6.690 1.00 82.31 83 HIS A N 1
ATOM 667 C CA . HIS A 1 83 ? 12.252 10.275 -6.017 1.00 82.31 83 HIS A CA 1
ATOM 668 C C . HIS A 1 83 ? 13.617 10.013 -6.660 1.00 82.31 83 HIS A C 1
ATOM 670 O O . HIS A 1 83 ? 14.550 10.797 -6.456 1.00 82.31 83 HIS A O 1
ATOM 676 N N . GLY A 1 84 ? 13.729 8.941 -7.446 1.00 73.50 84 GLY A N 1
ATOM 677 C CA . GLY A 1 84 ? 14.919 8.606 -8.206 1.00 73.50 84 GLY A CA 1
ATOM 678 C C . GLY A 1 84 ? 15.247 9.678 -9.245 1.00 73.50 84 GLY A C 1
ATOM 679 O O . GLY A 1 84 ? 14.383 10.190 -9.950 1.00 73.50 84 GLY A O 1
ATOM 680 N N . SER A 1 85 ? 16.531 10.010 -9.377 1.00 77.62 85 SER A N 1
ATOM 681 C CA . SER A 1 85 ? 17.009 10.910 -10.434 1.00 77.62 85 SER A CA 1
ATOM 682 C C . SER A 1 85 ? 17.056 10.249 -11.818 1.00 77.62 85 SER A C 1
ATOM 684 O O . SER A 1 85 ? 17.222 10.945 -12.820 1.00 77.62 85 SER A O 1
ATOM 686 N N . CYS A 1 86 ? 16.919 8.921 -11.888 1.00 73.81 86 CYS A N 1
ATOM 687 C CA . CYS A 1 86 ? 16.830 8.189 -13.145 1.00 73.81 86 CYS A CA 1
ATOM 688 C C . CYS A 1 86 ? 15.404 8.215 -13.696 1.00 73.81 86 CYS A C 1
ATOM 690 O O . CYS A 1 86 ? 14.445 7.834 -13.024 1.00 73.81 86 CYS A O 1
ATOM 692 N N . LEU A 1 87 ? 15.288 8.578 -14.971 1.00 79.81 87 LEU A N 1
ATOM 693 C CA . LEU A 1 87 ? 14.124 8.225 -15.771 1.00 79.81 87 LEU A CA 1
ATOM 694 C C . LEU A 1 87 ? 14.158 6.715 -16.003 1.00 79.81 87 LEU A C 1
ATOM 696 O O . LEU A 1 87 ? 15.172 6.183 -16.455 1.00 79.81 87 LEU A O 1
ATOM 700 N N . ALA A 1 88 ? 13.072 6.033 -15.661 1.00 79.06 88 ALA A N 1
ATOM 701 C CA . ALA A 1 88 ? 12.939 4.616 -15.951 1.00 79.06 88 ALA A CA 1
ATOM 702 C C . ALA A 1 88 ? 12.563 4.404 -17.418 1.00 79.06 88 ALA A C 1
ATOM 704 O O . ALA A 1 88 ? 11.739 5.129 -17.978 1.00 79.06 88 ALA A O 1
ATOM 705 N N . ASP A 1 89 ? 13.193 3.400 -18.017 1.00 87.88 89 ASP A N 1
ATOM 706 C CA . ASP A 1 89 ? 12.884 2.935 -19.361 1.00 87.88 89 ASP A CA 1
ATOM 707 C C . ASP A 1 89 ? 11.593 2.095 -19.372 1.00 87.88 89 ASP A C 1
ATOM 709 O O . ASP A 1 89 ? 11.228 1.495 -18.356 1.00 87.88 89 ASP A O 1
ATOM 713 N N . ILE A 1 90 ? 10.889 2.058 -20.508 1.00 88.94 90 ILE A N 1
ATOM 714 C CA . ILE A 1 90 ? 9.619 1.325 -20.634 1.00 88.94 90 ILE A CA 1
ATOM 715 C C . ILE A 1 90 ? 9.835 -0.174 -20.411 1.00 88.94 90 ILE A C 1
ATOM 717 O O . ILE A 1 90 ? 9.046 -0.785 -19.688 1.00 88.94 90 ILE A O 1
ATOM 721 N N . ASP A 1 91 ? 10.907 -0.749 -20.963 1.00 89.69 91 ASP A N 1
ATOM 722 C CA . ASP A 1 91 ? 11.180 -2.183 -20.829 1.00 89.69 91 ASP A CA 1
ATOM 723 C C . ASP A 1 91 ? 11.466 -2.530 -19.360 1.00 89.69 91 ASP A C 1
ATOM 725 O O . ASP A 1 91 ? 10.960 -3.512 -18.824 1.00 89.69 91 ASP A O 1
ATOM 729 N N . TRP A 1 92 ? 12.172 -1.645 -18.654 1.00 84.94 92 TRP A N 1
ATOM 730 C CA . TRP A 1 92 ? 12.440 -1.777 -17.219 1.00 84.94 92 TRP A CA 1
ATOM 731 C C . TRP A 1 92 ? 11.173 -1.692 -16.352 1.00 84.94 92 TRP A C 1
ATOM 733 O O . TRP A 1 92 ? 11.082 -2.364 -15.319 1.00 84.94 92 TRP A O 1
ATOM 743 N N . MET A 1 93 ? 10.196 -0.858 -16.736 1.00 86.06 93 MET A N 1
ATOM 744 C CA . MET A 1 93 ? 8.904 -0.786 -16.041 1.00 86.06 93 MET A CA 1
ATOM 745 C C . MET A 1 93 ? 8.056 -2.032 -16.320 1.00 86.06 93 MET A C 1
ATOM 747 O O . MET A 1 93 ? 7.406 -2.536 -15.404 1.00 86.06 93 MET A O 1
ATOM 751 N N . ALA A 1 94 ? 8.086 -2.545 -17.553 1.00 87.94 94 ALA A N 1
ATOM 752 C CA . ALA A 1 94 ? 7.381 -3.765 -17.940 1.00 87.94 94 ALA A CA 1
ATOM 753 C C . ALA A 1 94 ? 7.927 -4.994 -17.196 1.00 87.94 94 ALA A C 1
ATOM 755 O O . ALA A 1 94 ? 7.154 -5.719 -16.577 1.00 87.94 94 ALA A O 1
ATOM 756 N N . GLU A 1 95 ? 9.253 -5.158 -17.135 1.00 86.44 95 GLU A N 1
ATOM 757 C CA . GLU A 1 95 ? 9.893 -6.226 -16.349 1.00 86.44 95 GLU A CA 1
ATOM 758 C C . GLU A 1 95 ? 9.517 -6.178 -14.863 1.00 86.44 95 GLU A C 1
ATOM 760 O O . GLU A 1 95 ? 9.513 -7.202 -14.179 1.00 86.44 95 GLU A O 1
ATOM 765 N N . ARG A 1 96 ? 9.239 -4.986 -14.327 1.00 82.69 96 ARG A N 1
ATOM 766 C CA . ARG A 1 96 ? 8.756 -4.836 -12.951 1.00 82.69 96 ARG A CA 1
ATOM 767 C C . ARG A 1 96 ? 7.317 -5.255 -12.791 1.00 82.69 96 ARG A C 1
ATOM 769 O O . ARG A 1 96 ? 7.012 -5.906 -11.802 1.00 82.69 96 ARG A O 1
ATOM 776 N N . LEU A 1 97 ? 6.458 -4.879 -13.728 1.00 84.88 97 LEU A N 1
ATOM 777 C CA . LEU A 1 97 ? 5.065 -5.294 -13.698 1.00 84.88 97 LEU A CA 1
ATOM 778 C C . LEU A 1 97 ? 4.960 -6.826 -13.743 1.00 84.88 97 LEU A C 1
ATOM 780 O O . LEU A 1 97 ? 4.239 -7.399 -12.936 1.00 84.88 97 LEU A O 1
ATOM 784 N N . ASP A 1 98 ? 5.766 -7.477 -14.583 1.00 84.88 98 ASP A N 1
ATOM 785 C CA . ASP A 1 98 ? 5.823 -8.942 -14.694 1.00 84.88 98 ASP A CA 1
ATOM 786 C C . ASP A 1 98 ? 6.295 -9.647 -13.413 1.00 84.88 98 ASP A C 1
ATOM 788 O O . ASP A 1 98 ? 5.988 -10.815 -13.210 1.00 84.88 98 ASP A O 1
ATOM 792 N N . LYS A 1 99 ? 7.057 -8.974 -12.542 1.00 81.19 99 LYS A N 1
ATOM 793 C CA . LYS A 1 99 ? 7.487 -9.547 -11.252 1.00 81.19 99 LYS A CA 1
ATOM 794 C C . LYS A 1 99 ? 6.417 -9.473 -10.171 1.00 81.19 99 LYS A C 1
ATOM 796 O O . LYS A 1 99 ? 6.598 -10.069 -9.114 1.00 81.19 99 LYS A O 1
ATOM 801 N N . VAL A 1 100 ? 5.393 -8.658 -10.393 1.00 76.50 100 VAL A N 1
ATOM 802 C CA . VAL A 1 100 ? 4.415 -8.279 -9.377 1.00 76.50 100 VAL A CA 1
ATOM 803 C C . VAL A 1 100 ? 3.008 -8.809 -9.701 1.00 76.50 100 VAL A C 1
ATOM 805 O O . VAL A 1 100 ? 2.145 -8.821 -8.825 1.00 76.50 100 VAL A O 1
ATOM 808 N N . LEU A 1 101 ? 2.780 -9.241 -10.944 1.00 75.50 101 LEU A N 1
ATOM 809 C CA . LEU A 1 101 ? 1.599 -9.988 -11.388 1.00 75.50 101 LEU A CA 1
ATOM 810 C C . LEU A 1 101 ? 1.810 -11.499 -11.243 1.00 75.50 101 LEU A C 1
ATOM 812 O O . LEU A 1 101 ? 0.793 -12.192 -11.021 1.00 75.50 101 LEU A O 1
#

Secondary structure (DSSP, 8-state):
--TT---HHHHHHH-TTSHHHHHHHHHHHHHHHTT-----SS-SGGG-SEE-----TT-THHHHHHHHTT--SEE----S-TTSSSPPPHHHHHHHHHTT-

Foldseek 3Di:
DDDPPQDLVNVCVVCVPCNVVSVVVVLVVLCVVQVNPDDPDDPSLVSPQEEEDAQPPPRCVVVVVCVVVVRPHYYRYDLDDPVDPDDDDPVSSVVSVVVND

Radius of gyration: 16.72 Å; chains: 1; bounding box: 38×38×45 Å

Sequence (101 aa):
MKKNDVLLGQAARAHHLEWETYLMWAADSFKLNHNATRLEGNTLAKLIPVVSPHVAHDDLEQLESFEEYEYPNEIGPSVYDIHGSCLADIDWMAERLDKVL

pLDDT: mean 71.46, std 12.27, range [37.75, 89.69]